Protein AF-A0A6N2VF76-F1 (afdb_monomer_lite)

Radius of gyration: 17.43 Å; chains: 1; bounding box: 47×40×47 Å

pLDDT: mean 82.49, std 12.55, range [51.22, 94.06]

Structure (mmCIF, N/CA/C/O backbone):
data_AF-A0A6N2VF76-F1
#
_entry.id   AF-A0A6N2VF76-F1
#
loop_
_atom_site.group_PDB
_atom_site.id
_atom_site.type_symbol
_atom_site.label_atom_id
_atom_site.label_alt_id
_atom_site.label_comp_id
_atom_site.label_asym_id
_atom_site.label_entity_id
_atom_site.label_seq_id
_atom_site.pdbx_PDB_ins_code
_atom_site.Cartn_x
_atom_site.Cartn_y
_atom_site.Cartn_z
_atom_site.occupancy
_atom_site.B_iso_or_equiv
_atom_site.auth_seq_id
_atom_site.auth_comp_id
_atom_site.auth_asym_id
_atom_site.auth_atom_id
_atom_site.pdbx_PDB_model_num
ATOM 1 N N . MET A 1 1 ? -10.474 1.284 27.159 1.00 51.22 1 MET A N 1
ATOM 2 C CA . MET A 1 1 ? -10.271 1.228 25.692 1.00 51.22 1 MET A CA 1
ATOM 3 C C . MET A 1 1 ? -11.216 2.250 25.051 1.00 51.22 1 MET A C 1
ATOM 5 O O . MET A 1 1 ? -12.399 1.975 24.925 1.00 51.22 1 MET A O 1
ATOM 9 N N . ASN A 1 2 ? -10.751 3.482 24.795 1.00 81.19 2 ASN A N 1
ATOM 10 C CA . ASN A 1 2 ? -11.627 4.624 24.447 1.00 81.19 2 ASN A CA 1
ATOM 11 C C . ASN A 1 2 ? -11.766 4.901 22.942 1.00 81.19 2 ASN A C 1
ATOM 13 O O . ASN A 1 2 ? -12.525 5.788 22.560 1.00 81.19 2 ASN A O 1
ATOM 17 N N . ILE A 1 3 ? -11.072 4.144 22.098 1.00 86.00 3 ILE A N 1
ATOM 18 C CA . ILE A 1 3 ? -10.954 4.405 20.662 1.00 86.00 3 ILE A CA 1
ATOM 19 C C . ILE A 1 3 ? -11.701 3.308 19.895 1.00 86.00 3 ILE A C 1
ATOM 21 O O . ILE A 1 3 ? -11.736 2.161 20.334 1.00 86.00 3 ILE A O 1
ATOM 25 N N . ASN A 1 4 ? -12.334 3.676 18.778 1.00 90.75 4 ASN A N 1
ATOM 26 C CA . ASN A 1 4 ? -13.101 2.789 17.896 1.00 90.75 4 ASN A CA 1
ATOM 27 C C . ASN A 1 4 ? -14.175 1.922 18.599 1.00 90.75 4 ASN A C 1
ATOM 29 O O . ASN A 1 4 ? -14.313 0.726 18.341 1.00 90.75 4 ASN A O 1
ATOM 33 N N . LYS A 1 5 ? -14.987 2.532 19.476 1.00 94.06 5 LYS A N 1
ATOM 34 C CA . LYS A 1 5 ? -16.024 1.839 20.277 1.00 94.06 5 LYS A CA 1
ATOM 35 C C . LYS A 1 5 ? -17.050 1.051 19.447 1.00 94.06 5 LYS A C 1
ATOM 37 O O . LYS A 1 5 ? -17.672 0.133 19.968 1.00 94.06 5 LYS A O 1
ATOM 42 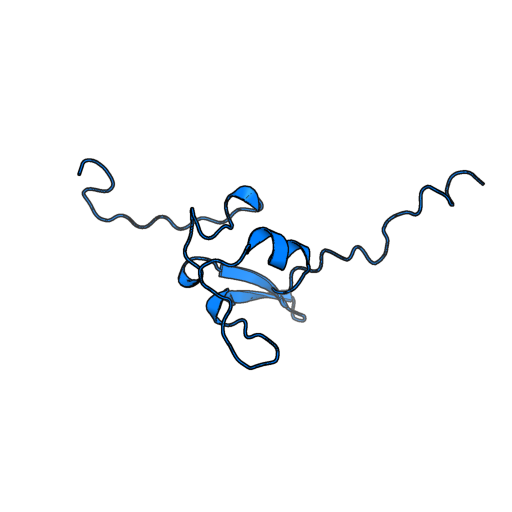N N . LYS A 1 6 ? -17.236 1.419 18.175 1.00 93.88 6 LYS A N 1
ATOM 43 C CA . LYS A 1 6 ? -18.196 0.795 17.251 1.00 93.88 6 LYS A CA 1
ATOM 44 C C . LYS A 1 6 ? -17.545 -0.100 16.188 1.00 93.88 6 LYS A C 1
ATOM 46 O O . LYS A 1 6 ? -18.251 -0.544 15.292 1.00 93.88 6 LYS A O 1
ATOM 51 N N . LYS A 1 7 ? -16.235 -0.371 16.275 1.00 91.38 7 LYS A N 1
ATOM 52 C CA . LYS A 1 7 ? -15.492 -1.189 15.295 1.00 91.38 7 LYS A CA 1
ATOM 53 C C . LYS A 1 7 ? -15.656 -0.702 13.844 1.00 91.38 7 LYS A C 1
ATOM 55 O O . LYS A 1 7 ? -15.790 -1.505 12.927 1.00 91.38 7 LYS A O 1
ATOM 60 N N . ALA A 1 8 ? -15.656 0.613 13.642 1.00 93.44 8 ALA A N 1
ATOM 61 C CA . ALA A 1 8 ? -15.628 1.196 12.310 1.00 93.44 8 ALA A CA 1
ATOM 62 C C . ALA A 1 8 ? -14.355 0.762 11.567 1.00 93.44 8 ALA A C 1
ATOM 64 O O . ALA A 1 8 ? -13.293 0.600 12.180 1.00 93.44 8 ALA A O 1
ATOM 65 N N . GLN A 1 9 ? -14.483 0.589 10.254 1.00 91.69 9 GLN A N 1
ATOM 66 C CA . GLN A 1 9 ? -13.372 0.353 9.340 1.00 91.69 9 GLN A CA 1
ATOM 67 C C . GLN A 1 9 ? -13.060 1.651 8.596 1.00 91.69 9 GLN A C 1
ATOM 69 O O . GLN A 1 9 ? -13.974 2.358 8.174 1.00 91.69 9 GLN A O 1
ATOM 74 N N . LEU A 1 10 ? -11.773 1.959 8.452 1.00 90.00 10 LEU A N 1
ATOM 75 C CA . LEU A 1 10 ? -11.290 3.076 7.651 1.00 90.00 10 LEU A CA 1
ATOM 76 C C . LEU A 1 10 ? -10.604 2.505 6.414 1.00 90.00 10 LEU A C 1
ATOM 78 O O . LEU A 1 10 ? -9.637 1.760 6.536 1.00 90.00 10 LEU A O 1
ATOM 82 N N . ILE A 1 11 ? -11.110 2.872 5.241 1.00 92.88 11 ILE A N 1
ATOM 83 C CA . ILE A 1 11 ? -10.484 2.579 3.955 1.00 92.88 11 ILE A CA 1
ATOM 84 C C . ILE A 1 11 ? -10.142 3.924 3.336 1.00 92.88 11 ILE A C 1
ATOM 86 O O . ILE A 1 11 ? -10.996 4.806 3.249 1.00 92.88 11 ILE A O 1
ATOM 90 N N . PHE A 1 12 ? -8.890 4.089 2.937 1.00 93.62 12 PHE A N 1
ATOM 91 C CA . PHE A 1 12 ? -8.411 5.309 2.313 1.00 93.62 12 PHE A CA 1
ATOM 92 C C . PHE A 1 12 ? -7.337 4.972 1.283 1.00 93.62 12 PHE A C 1
ATOM 94 O O . PHE A 1 12 ? -6.760 3.887 1.290 1.00 93.62 12 PHE A O 1
ATOM 101 N N . THR A 1 13 ? -7.069 5.926 0.403 1.00 93.12 13 THR A N 1
ATOM 102 C CA . THR A 1 13 ? -5.980 5.867 -0.570 1.00 93.12 13 THR A CA 1
ATOM 103 C C . THR A 1 13 ? -5.010 6.998 -0.275 1.00 93.12 13 THR A C 1
ATOM 105 O O . THR A 1 13 ? -5.442 8.108 0.034 1.00 93.12 13 THR A O 1
ATOM 108 N N . SER A 1 14 ? -3.712 6.743 -0.391 1.00 90.38 14 SER A N 1
ATOM 109 C CA . SER A 1 14 ? -2.678 7.754 -0.182 1.00 90.38 14 SER A CA 1
ATOM 110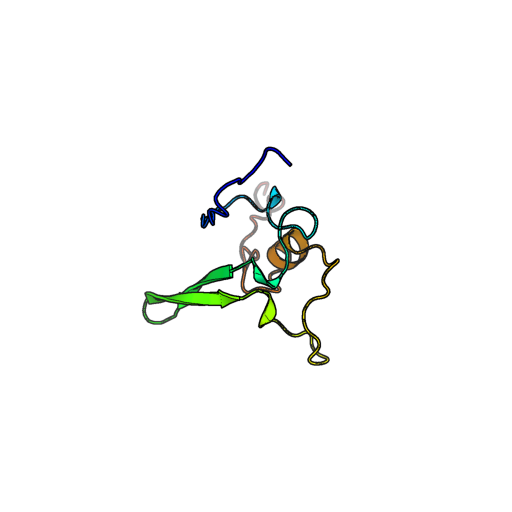 C C . SER A 1 14 ? -1.557 7.596 -1.202 1.00 90.38 14 SER A C 1
ATOM 112 O O . SER A 1 14 ? -1.253 6.484 -1.628 1.00 90.38 14 SER A O 1
ATOM 114 N N . HIS A 1 15 ? -0.939 8.718 -1.567 1.00 88.19 15 HIS A N 1
ATOM 115 C CA . HIS A 1 15 ? 0.329 8.752 -2.298 1.00 88.19 15 HIS A CA 1
ATOM 116 C C . HIS A 1 15 ? 1.540 8.891 -1.358 1.00 88.19 15 HIS A C 1
ATOM 118 O O . HIS A 1 15 ? 2.678 8.853 -1.820 1.00 88.19 15 HIS A O 1
ATOM 124 N N . ASP A 1 16 ? 1.311 9.059 -0.052 1.00 88.62 16 ASP A N 1
ATOM 125 C CA . ASP A 1 16 ? 2.366 9.188 0.949 1.00 88.62 16 ASP A CA 1
ATOM 126 C C . ASP A 1 16 ? 2.873 7.818 1.420 1.00 88.62 16 ASP A C 1
ATOM 128 O O . ASP A 1 16 ? 2.195 7.084 2.149 1.00 88.62 16 ASP A O 1
ATOM 132 N N . LEU A 1 17 ? 4.110 7.509 1.030 1.00 86.06 17 LEU A N 1
ATOM 133 C CA . LEU A 1 17 ? 4.803 6.272 1.377 1.00 86.06 17 LEU A CA 1
ATOM 134 C C . LEU A 1 17 ? 5.218 6.201 2.849 1.00 86.06 17 LEU A C 1
ATOM 136 O O . LEU A 1 17 ? 5.476 5.099 3.329 1.00 86.06 17 LEU A O 1
ATOM 140 N N . SER A 1 18 ? 5.248 7.321 3.584 1.00 86.75 18 SER A N 1
ATOM 141 C CA . SER A 1 18 ? 5.627 7.335 5.006 1.00 86.75 18 SER A CA 1
ATOM 142 C C . SER A 1 18 ? 4.727 6.424 5.848 1.00 86.75 18 SER A C 1
ATOM 144 O O . SER A 1 18 ? 5.173 5.775 6.796 1.00 86.75 18 SER A O 1
ATOM 146 N N . THR A 1 19 ? 3.461 6.316 5.441 1.00 86.19 19 THR A N 1
ATOM 147 C CA . THR A 1 19 ? 2.444 5.487 6.089 1.00 86.19 19 THR A CA 1
ATOM 148 C C . THR A 1 19 ? 2.552 4.007 5.721 1.00 86.19 19 THR A C 1
ATOM 150 O O . THR A 1 19 ? 2.033 3.156 6.438 1.00 86.19 19 THR A O 1
ATOM 153 N N . MET A 1 20 ? 3.260 3.668 4.641 1.00 88.31 20 MET A N 1
ATOM 154 C CA . MET A 1 20 ? 3.378 2.305 4.130 1.00 88.31 20 MET A CA 1
ATOM 155 C C . MET A 1 20 ? 4.535 1.561 4.804 1.00 88.31 20 MET A C 1
ATOM 157 O O . MET A 1 20 ? 5.547 1.217 4.192 1.00 88.31 20 MET A O 1
ATOM 161 N N . ASN A 1 21 ? 4.382 1.300 6.095 1.00 88.88 21 ASN A N 1
ATOM 162 C CA . ASN A 1 21 ? 5.347 0.552 6.889 1.00 88.88 21 ASN A CA 1
ATOM 163 C C . ASN A 1 21 ? 4.632 -0.422 7.839 1.00 88.88 21 ASN A C 1
ATOM 165 O O . ASN A 1 21 ? 3.454 -0.251 8.155 1.00 88.88 21 ASN A O 1
ATOM 169 N N . SER A 1 22 ? 5.361 -1.437 8.304 1.00 88.44 22 SER A N 1
ATOM 170 C CA . SER A 1 22 ? 4.829 -2.514 9.146 1.00 88.44 22 SER A CA 1
ATOM 171 C C . SER A 1 22 ? 4.398 -2.091 10.554 1.00 88.44 22 SER A C 1
ATOM 173 O O . SER A 1 22 ? 3.764 -2.883 11.248 1.00 88.44 22 SER A O 1
ATOM 175 N N . GLU A 1 23 ? 4.776 -0.893 11.007 1.00 89.75 23 GLU A N 1
ATOM 176 C CA . GLU A 1 23 ? 4.403 -0.360 12.325 1.00 89.75 23 GLU A CA 1
ATOM 177 C C . GLU A 1 23 ? 3.010 0.283 12.295 1.00 89.75 23 GLU A C 1
ATOM 179 O O . GLU A 1 23 ? 2.316 0.287 13.310 1.00 89.75 23 GLU A O 1
ATOM 184 N N . VAL A 1 24 ? 2.591 0.790 11.129 1.00 90.00 24 VAL A N 1
ATOM 185 C CA . VAL A 1 24 ? 1.281 1.424 10.925 1.00 90.00 24 VAL A CA 1
ATOM 186 C C . VAL A 1 24 ? 0.273 0.444 10.326 1.00 90.00 24 VAL A C 1
ATOM 188 O O . VAL A 1 24 ? -0.834 0.324 10.850 1.00 90.00 24 VAL A O 1
ATOM 191 N N . PHE A 1 25 ? 0.647 -0.273 9.260 1.00 90.75 25 PHE A N 1
ATOM 192 C CA . PHE A 1 25 ? -0.236 -1.211 8.559 1.00 90.75 25 PHE A CA 1
ATOM 193 C C . PHE A 1 25 ? 0.399 -2.586 8.405 1.00 90.75 25 PHE A C 1
ATOM 195 O O . PHE A 1 25 ? 1.587 -2.739 8.108 1.00 90.75 25 PHE A O 1
ATOM 202 N N . ARG A 1 26 ? -0.423 -3.623 8.545 1.00 90.69 26 ARG A N 1
ATOM 203 C CA . ARG A 1 26 ? -0.012 -4.994 8.245 1.00 90.69 26 ARG A CA 1
ATOM 204 C C . ARG A 1 26 ? 0.032 -5.194 6.730 1.00 90.69 26 ARG A C 1
ATOM 206 O O . ARG A 1 26 ? -0.685 -4.549 5.972 1.00 90.69 26 ARG A O 1
ATOM 213 N N . ARG A 1 27 ? 0.847 -6.146 6.268 1.00 89.25 27 ARG A N 1
ATOM 214 C CA . ARG A 1 27 ? 0.986 -6.444 4.829 1.00 89.25 27 ARG A CA 1
ATOM 215 C C . ARG A 1 27 ? -0.334 -6.828 4.137 1.00 89.25 27 ARG A C 1
ATOM 217 O O . ARG A 1 27 ? -0.469 -6.605 2.945 1.00 89.25 27 ARG A O 1
ATOM 224 N N . ASP A 1 28 ? -1.289 -7.411 4.862 1.00 91.62 28 ASP A N 1
ATOM 225 C CA . ASP A 1 28 ? -2.632 -7.774 4.379 1.00 91.62 28 ASP A CA 1
ATOM 226 C C . ASP A 1 28 ? -3.599 -6.582 4.291 1.00 91.62 28 ASP A C 1
ATOM 228 O O . ASP A 1 28 ? -4.664 -6.693 3.687 1.00 91.62 28 ASP A O 1
ATOM 232 N N . GLU A 1 29 ? -3.224 -5.436 4.857 1.00 92.50 29 GLU A N 1
ATOM 233 C CA . GLU A 1 29 ? -4.008 -4.196 4.838 1.00 92.50 29 GLU A CA 1
ATOM 234 C C . GLU A 1 29 ? -3.557 -3.246 3.718 1.00 92.50 29 GLU A C 1
ATOM 236 O O . GLU A 1 29 ? -4.234 -2.260 3.438 1.00 92.50 29 GLU A O 1
ATOM 241 N N . ILE A 1 30 ? -2.443 -3.556 3.044 1.00 92.25 30 ILE A N 1
ATOM 242 C CA . ILE A 1 30 ? -1.874 -2.740 1.969 1.00 92.25 30 ILE A CA 1
ATOM 243 C C . ILE A 1 30 ? -2.279 -3.309 0.609 1.00 92.25 30 ILE A C 1
ATOM 245 O O . ILE A 1 30 ? -2.044 -4.480 0.289 1.00 92.25 30 ILE A O 1
ATOM 249 N N . TRP A 1 31 ? -2.857 -2.434 -0.207 1.00 93.25 31 TRP A N 1
ATOM 250 C CA . TRP A 1 31 ? -3.316 -2.725 -1.555 1.00 93.25 31 TRP A CA 1
ATOM 251 C C . TRP A 1 31 ? -2.785 -1.677 -2.522 1.00 93.25 31 TRP A C 1
ATOM 253 O O . TRP A 1 31 ? -2.671 -0.498 -2.185 1.00 93.25 31 TRP A O 1
ATOM 263 N N . PHE A 1 32 ? -2.487 -2.118 -3.735 1.00 92.19 32 PHE A N 1
ATOM 264 C CA . PHE A 1 32 ? -1.951 -1.288 -4.799 1.00 92.19 32 PHE A CA 1
ATOM 265 C C . PHE A 1 32 ? -2.905 -1.273 -5.982 1.00 92.19 32 PHE A C 1
ATOM 267 O O . PHE A 1 32 ? -3.595 -2.255 -6.259 1.00 92.19 32 PHE A O 1
ATOM 274 N N . VAL A 1 33 ? -2.910 -0.157 -6.703 1.00 91.25 33 VAL A N 1
ATOM 275 C CA . VAL A 1 33 ? -3.646 -0.020 -7.956 1.00 91.25 33 VAL A CA 1
ATOM 276 C C . VAL A 1 33 ? -2.664 0.356 -9.052 1.00 91.25 33 VAL A C 1
ATOM 278 O O . VAL A 1 33 ? -1.984 1.374 -8.948 1.00 91.25 33 VAL A O 1
ATOM 281 N N . ALA A 1 34 ? -2.620 -0.443 -10.116 1.00 88.56 34 ALA A N 1
ATOM 282 C CA . ALA A 1 34 ? -1.839 -0.150 -11.313 1.00 88.56 34 ALA A CA 1
ATOM 283 C C . ALA A 1 34 ? -2.739 -0.038 -12.543 1.00 88.56 34 ALA A C 1
ATOM 285 O O . ALA A 1 34 ? -3.774 -0.699 -12.655 1.00 88.56 34 ALA A O 1
ATOM 286 N N . LYS A 1 35 ? -2.325 0.798 -13.496 1.00 86.69 35 LYS A N 1
ATOM 287 C CA . LYS A 1 35 ? -2.971 0.892 -14.805 1.00 86.69 35 LYS A CA 1
ATOM 288 C C . LYS A 1 35 ? -2.503 -0.271 -15.681 1.00 86.69 35 LYS A C 1
ATOM 290 O O . LYS A 1 35 ? -1.316 -0.393 -15.965 1.00 86.69 35 LYS A O 1
ATOM 295 N N . GLY A 1 36 ? -3.440 -1.100 -16.122 1.00 84.50 36 GLY A N 1
ATOM 296 C CA . GLY A 1 36 ? -3.209 -2.172 -17.080 1.00 84.50 36 GLY A CA 1
ATOM 297 C C . GLY A 1 36 ? -3.147 -1.676 -18.527 1.00 84.50 36 GLY A C 1
ATOM 298 O O . GLY A 1 36 ? -3.533 -0.550 -18.855 1.00 84.50 36 GLY A O 1
ATOM 299 N N . ASN A 1 37 ? -2.698 -2.556 -19.424 1.00 86.00 37 ASN A N 1
ATOM 300 C CA . ASN A 1 37 ? -2.497 -2.242 -20.845 1.00 86.00 37 ASN A CA 1
ATOM 301 C C . ASN A 1 37 ? -3.790 -1.836 -21.572 1.00 86.00 37 ASN A C 1
ATOM 303 O O . ASN A 1 37 ? -3.752 -1.024 -22.491 1.00 86.00 37 ASN A O 1
ATOM 307 N N . ALA A 1 38 ? -4.942 -2.354 -21.136 1.00 91.50 38 ALA A N 1
ATOM 308 C CA . ALA A 1 38 ? -6.255 -2.017 -21.688 1.00 91.50 38 ALA A CA 1
ATOM 309 C C . ALA A 1 38 ? -6.873 -0.754 -21.054 1.00 91.50 38 ALA A C 1
ATOM 311 O O . ALA A 1 38 ? -8.078 -0.543 -21.145 1.00 91.50 38 ALA A O 1
ATOM 312 N N . GLN A 1 39 ? -6.065 0.072 -20.380 1.00 88.00 39 GLN A N 1
ATOM 313 C CA . GLN A 1 39 ? -6.505 1.239 -19.602 1.00 88.00 39 GLN A CA 1
ATOM 314 C C . GLN A 1 39 ? -7.454 0.917 -18.436 1.00 88.00 39 GLN A C 1
ATOM 316 O O . GLN A 1 39 ? -8.079 1.817 -17.882 1.00 88.00 39 GLN A O 1
ATOM 321 N N . ASN A 1 40 ? -7.536 -0.346 -18.028 1.00 90.31 40 ASN A N 1
ATOM 322 C CA . ASN A 1 40 ? -8.240 -0.755 -16.823 1.00 90.31 40 ASN A CA 1
ATOM 323 C C . ASN A 1 40 ? -7.354 -0.570 -15.587 1.00 90.31 40 ASN A C 1
ATOM 325 O O . ASN A 1 40 ? -6.134 -0.692 -15.661 1.00 90.31 40 ASN A O 1
ATOM 329 N N . SER A 1 41 ? -7.967 -0.319 -14.435 1.00 90.19 41 SER A N 1
ATOM 330 C CA . SER A 1 41 ? -7.269 -0.366 -13.151 1.00 90.19 41 SER A CA 1
ATOM 331 C C . SER A 1 41 ? -7.243 -1.800 -12.639 1.00 90.19 41 SER A C 1
ATOM 333 O O . SER A 1 41 ? -8.272 -2.475 -12.632 1.00 90.19 41 SER A O 1
ATOM 335 N N . GLN A 1 42 ? -6.078 -2.260 -12.201 1.00 89.88 42 GLN A N 1
ATOM 336 C CA . GLN A 1 42 ? -5.906 -3.549 -11.545 1.00 89.88 42 GLN A CA 1
ATOM 337 C C . GLN A 1 42 ? -5.549 -3.312 -10.088 1.00 89.88 42 GLN A C 1
ATOM 339 O O . GLN A 1 42 ? -4.560 -2.646 -9.787 1.00 89.88 42 GLN A O 1
ATOM 344 N N . LEU A 1 43 ? -6.390 -3.839 -9.206 1.00 92.25 43 LEU A N 1
ATOM 345 C CA . LEU A 1 43 ? -6.187 -3.840 -7.768 1.00 92.25 43 LEU A CA 1
ATOM 346 C C . LEU A 1 43 ? -5.503 -5.159 -7.388 1.00 92.25 43 LEU A C 1
ATOM 348 O O . LEU A 1 43 ? -5.993 -6.222 -7.764 1.00 92.25 43 LEU A O 1
ATOM 352 N N . TYR A 1 44 ? -4.396 -5.085 -6.658 1.00 91.88 44 TYR A N 1
ATOM 353 C CA . TYR A 1 44 ? -3.633 -6.251 -6.211 1.00 91.88 44 TYR A CA 1
ATOM 354 C C . TYR A 1 44 ? -3.080 -6.021 -4.805 1.00 91.88 44 TYR A C 1
ATOM 356 O O . TYR A 1 44 ? -2.906 -4.877 -4.367 1.00 91.88 44 TYR A O 1
ATOM 364 N N . SER A 1 45 ? -2.834 -7.101 -4.068 1.00 92.50 45 SER A N 1
ATOM 365 C CA . SER A 1 45 ? -2.440 -7.004 -2.660 1.00 92.50 45 SER A CA 1
ATOM 366 C C . SER A 1 45 ? -0.941 -7.193 -2.463 1.00 92.50 45 SER A C 1
ATOM 368 O O . SER A 1 45 ? -0.294 -7.975 -3.160 1.00 92.50 45 SER A O 1
ATOM 370 N N . LEU A 1 46 ? -0.380 -6.541 -1.440 1.00 90.50 46 LEU A N 1
ATOM 371 C CA . LEU A 1 46 ? 1.015 -6.756 -1.056 1.00 90.50 46 LEU A CA 1
ATOM 372 C C . LEU A 1 46 ? 1.284 -8.232 -0.690 1.00 90.50 46 LEU A C 1
ATOM 374 O O . LEU A 1 46 ? 2.379 -8.739 -0.929 1.00 90.50 46 LEU A O 1
ATOM 378 N N . VAL A 1 47 ? 0.293 -8.960 -0.158 1.00 90.38 47 VAL A N 1
ATOM 379 C CA . VAL A 1 47 ? 0.471 -10.378 0.225 1.00 90.38 47 VAL A CA 1
ATOM 380 C C . VAL A 1 47 ? 0.647 -11.327 -0.957 1.00 90.38 47 VAL A C 1
ATOM 382 O O . VAL A 1 47 ? 1.152 -12.436 -0.767 1.00 90.38 47 VAL A O 1
ATOM 385 N N . GLU A 1 48 ? 0.236 -10.908 -2.152 1.00 88.62 48 GLU A N 1
ATOM 386 C CA . GLU A 1 48 ? 0.349 -11.703 -3.376 1.00 88.62 48 GLU A CA 1
ATOM 387 C C . GLU A 1 48 ? 1.790 -11.717 -3.902 1.00 88.62 48 GLU A C 1
ATOM 389 O O . GLU A 1 48 ? 2.170 -12.637 -4.629 1.00 88.62 48 GLU A O 1
ATOM 394 N N . PHE A 1 49 ? 2.627 -10.763 -3.473 1.00 87.56 49 PHE A N 1
ATOM 395 C CA . PHE A 1 49 ? 4.041 -10.734 -3.826 1.00 87.56 49 PHE A CA 1
ATOM 396 C C . PHE A 1 49 ? 4.818 -11.846 -3.132 1.00 87.56 49 PHE A C 1
ATOM 398 O O . PHE A 1 49 ? 4.846 -11.971 -1.900 1.00 87.56 49 PHE A O 1
ATOM 405 N N . LYS A 1 50 ? 5.512 -12.622 -3.960 1.00 85.25 50 LYS A N 1
ATOM 406 C CA . LYS A 1 50 ? 6.425 -13.681 -3.550 1.00 85.25 50 LYS A CA 1
ATOM 407 C C . LYS A 1 50 ? 7.831 -13.343 -4.020 1.00 85.25 50 LYS A C 1
ATOM 409 O O . LYS A 1 50 ? 8.013 -12.805 -5.109 1.00 85.25 50 LYS A O 1
ATOM 414 N N . ASN A 1 51 ? 8.820 -13.648 -3.191 1.00 81.06 51 ASN A N 1
ATOM 415 C CA . ASN A 1 51 ? 10.218 -13.572 -3.592 1.00 81.06 51 ASN A CA 1
ATOM 416 C C . ASN A 1 51 ? 10.564 -14.708 -4.578 1.00 81.06 51 ASN A C 1
ATOM 418 O O . ASN A 1 51 ? 9.749 -15.591 -4.846 1.00 81.06 51 ASN A O 1
ATOM 422 N N . GLU A 1 52 ? 11.798 -14.721 -5.083 1.00 78.62 52 GLU A N 1
ATOM 423 C CA . GLU A 1 52 ? 12.303 -15.752 -6.010 1.00 78.62 52 GLU A CA 1
ATOM 424 C C . GLU A 1 52 ? 12.211 -17.183 -5.450 1.00 78.62 52 GLU A C 1
ATOM 426 O O . GLU A 1 52 ? 12.179 -18.150 -6.205 1.00 78.62 52 GLU A O 1
ATOM 431 N N . LYS A 1 53 ? 12.130 -17.326 -4.122 1.00 80.12 53 LYS A N 1
ATOM 432 C CA . LYS A 1 53 ? 11.971 -18.605 -3.418 1.00 80.12 53 LYS A CA 1
ATOM 433 C C . LYS A 1 53 ? 10.502 -18.988 -3.191 1.00 80.12 53 LYS A C 1
ATOM 435 O O . LYS A 1 53 ? 10.228 -20.002 -2.557 1.00 80.12 53 LYS A O 1
ATOM 440 N N . GLY A 1 54 ? 9.551 -18.194 -3.687 1.00 81.00 54 GLY A N 1
ATOM 441 C CA . GLY A 1 54 ? 8.114 -18.411 -3.511 1.00 81.00 54 GLY A CA 1
ATOM 442 C C . GLY A 1 54 ? 7.567 -17.986 -2.143 1.00 81.00 54 GLY A C 1
ATOM 443 O O . GLY A 1 54 ? 6.394 -18.229 -1.851 1.00 81.00 54 GLY A O 1
ATOM 444 N N . GLU A 1 55 ? 8.379 -17.345 -1.304 1.00 82.75 55 GLU A N 1
ATOM 445 C CA . GLU A 1 55 ? 7.999 -16.909 0.037 1.00 82.75 55 GLU A CA 1
ATOM 446 C C . GLU A 1 55 ? 7.351 -15.522 -0.020 1.00 82.75 55 GLU A C 1
ATOM 448 O O . GLU A 1 55 ? 7.840 -14.613 -0.694 1.00 82.75 55 GLU A O 1
ATOM 453 N N . SER A 1 56 ? 6.259 -15.331 0.718 1.00 84.94 56 SER A N 1
ATOM 454 C CA . SER A 1 56 ? 5.616 -14.020 0.837 1.00 84.94 56 SER A CA 1
ATOM 455 C C . SER A 1 56 ? 6.517 -13.001 1.538 1.00 84.94 56 SER A C 1
ATOM 457 O O . SER A 1 56 ? 7.289 -13.348 2.435 1.00 84.94 56 SER A O 1
ATOM 459 N N . VAL A 1 57 ? 6.332 -11.720 1.214 1.00 86.19 57 VAL A N 1
ATOM 460 C CA . VAL A 1 57 ? 7.019 -10.594 1.872 1.00 86.19 57 VAL A CA 1
ATOM 461 C C . VAL A 1 57 ? 6.923 -10.700 3.394 1.00 86.19 57 VAL A C 1
ATOM 463 O O . VAL A 1 57 ? 5.826 -10.813 3.945 1.00 86.19 57 VAL A O 1
ATOM 466 N N . ARG A 1 58 ? 8.057 -10.664 4.099 1.00 86.25 58 ARG A N 1
ATOM 467 C CA . ARG A 1 58 ? 8.071 -10.790 5.564 1.00 86.25 58 ARG A CA 1
ATOM 468 C C . ARG A 1 58 ? 7.263 -9.675 6.236 1.00 86.25 58 ARG A C 1
ATOM 470 O O . ARG A 1 58 ? 7.161 -8.568 5.721 1.00 86.25 58 ARG A O 1
ATOM 477 N N . LYS A 1 59 ? 6.715 -9.961 7.419 1.00 85.25 59 LYS A N 1
ATOM 478 C CA . LYS A 1 59 ? 5.882 -9.006 8.174 1.00 85.25 59 LYS A CA 1
ATOM 479 C C . LYS A 1 59 ? 6.653 -7.772 8.658 1.00 85.25 59 LYS A C 1
ATOM 481 O O . LYS A 1 59 ? 6.041 -6.736 8.854 1.00 85.25 59 LYS A O 1
ATOM 486 N N . ASP A 1 60 ? 7.961 -7.903 8.850 1.00 85.19 60 ASP A N 1
ATOM 487 C CA . ASP A 1 60 ? 8.899 -6.882 9.337 1.00 85.19 60 ASP A CA 1
ATOM 488 C C . ASP A 1 60 ? 9.654 -6.168 8.199 1.00 85.19 60 ASP A C 1
ATOM 490 O O . ASP A 1 60 ? 10.633 -5.456 8.430 1.00 85.19 60 ASP A O 1
ATOM 494 N N . ALA A 1 61 ? 9.262 -6.413 6.948 1.00 86.56 61 ALA A N 1
ATOM 495 C CA . ALA A 1 61 ? 9.910 -5.803 5.803 1.00 86.56 61 ALA A CA 1
ATOM 496 C C . ALA A 1 61 ? 9.637 -4.290 5.737 1.00 86.56 61 ALA A C 1
ATOM 498 O O . ALA A 1 61 ? 8.563 -3.805 6.084 1.00 86.56 61 ALA A O 1
ATOM 499 N N . LYS A 1 62 ? 10.614 -3.541 5.217 1.00 89.75 6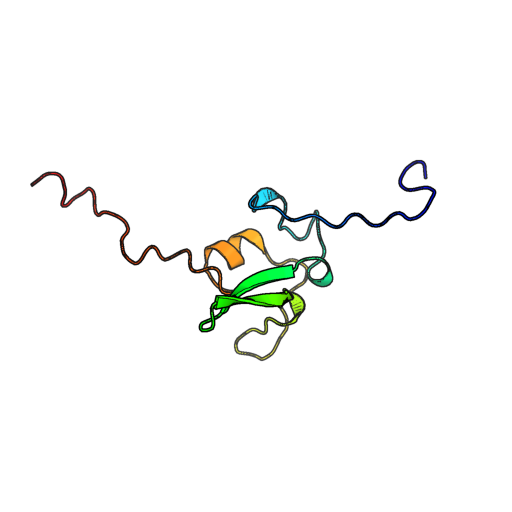2 LYS A N 1
ATOM 500 C CA . LYS A 1 62 ? 10.473 -2.113 4.902 1.00 89.75 62 LYS A CA 1
ATOM 501 C C . LYS A 1 62 ? 9.692 -1.948 3.593 1.00 89.75 62 LYS A C 1
ATOM 503 O O . LYS A 1 62 ? 10.288 -1.967 2.515 1.00 89.75 62 LYS A O 1
ATOM 508 N N . PHE A 1 63 ? 8.358 -1.931 3.681 1.00 90.31 63 PHE A N 1
ATOM 509 C CA . PHE A 1 63 ? 7.469 -1.937 2.513 1.00 90.31 63 PHE A CA 1
ATOM 510 C C . PHE A 1 63 ? 7.668 -0.702 1.624 1.00 90.31 63 PHE A C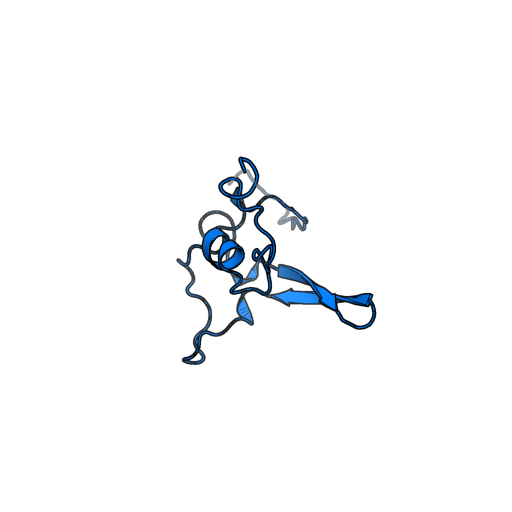 1
ATOM 512 O O . PHE A 1 63 ? 7.827 -0.856 0.417 1.00 90.31 63 PHE A O 1
ATOM 519 N N . ASP A 1 64 ? 7.733 0.486 2.218 1.00 89.75 64 ASP A N 1
ATOM 520 C CA . ASP A 1 64 ? 8.130 1.759 1.606 1.00 89.75 64 ASP A CA 1
ATOM 521 C C . ASP A 1 64 ? 9.385 1.650 0.730 1.00 89.75 64 ASP A C 1
ATOM 523 O O . ASP A 1 64 ? 9.353 1.972 -0.459 1.00 89.75 64 ASP A O 1
ATOM 527 N N . LYS A 1 65 ? 10.477 1.118 1.284 1.00 88.38 65 LYS A N 1
ATOM 528 C CA . LYS A 1 65 ? 11.738 0.943 0.562 1.00 88.38 65 LYS A CA 1
ATOM 529 C C . LYS A 1 65 ? 11.585 -0.046 -0.587 1.00 88.38 65 LYS A C 1
ATOM 531 O O . LYS A 1 65 ? 12.059 0.219 -1.682 1.00 88.38 65 LYS A O 1
ATOM 536 N N . GLN A 1 66 ? 10.915 -1.174 -0.363 1.00 88.12 66 GLN A N 1
ATOM 537 C CA . GLN A 1 66 ? 10.717 -2.184 -1.408 1.00 88.12 66 GLN A CA 1
ATOM 538 C C . GLN A 1 66 ? 9.832 -1.678 -2.552 1.00 88.12 66 GLN A C 1
ATOM 540 O O . GLN A 1 66 ? 10.072 -2.017 -3.709 1.00 88.12 66 GLN A O 1
ATOM 545 N N . TYR A 1 67 ? 8.858 -0.824 -2.249 1.00 87.69 67 TYR A N 1
ATOM 546 C CA . TYR A 1 67 ? 8.088 -0.108 -3.258 1.00 87.69 67 TYR A CA 1
ATOM 547 C C . TYR A 1 67 ? 8.973 0.873 -4.037 1.00 87.69 67 TYR A C 1
ATOM 549 O O . TYR A 1 67 ? 8.960 0.855 -5.259 1.00 87.69 67 TYR A O 1
ATOM 557 N N . LEU A 1 68 ? 9.821 1.658 -3.365 1.00 85.56 68 LEU A N 1
ATOM 558 C CA . LEU A 1 68 ? 10.798 2.544 -4.021 1.00 85.56 68 LEU A CA 1
ATOM 559 C C . LEU A 1 68 ? 11.927 1.813 -4.767 1.00 85.56 68 LEU A C 1
ATOM 561 O O . LEU A 1 68 ? 12.623 2.425 -5.566 1.00 85.56 68 LEU A O 1
ATOM 565 N N . GLU A 1 69 ? 12.130 0.523 -4.525 1.00 84.50 69 GLU A N 1
ATOM 566 C CA . GLU A 1 69 ? 13.004 -0.349 -5.329 1.00 84.50 69 GLU A CA 1
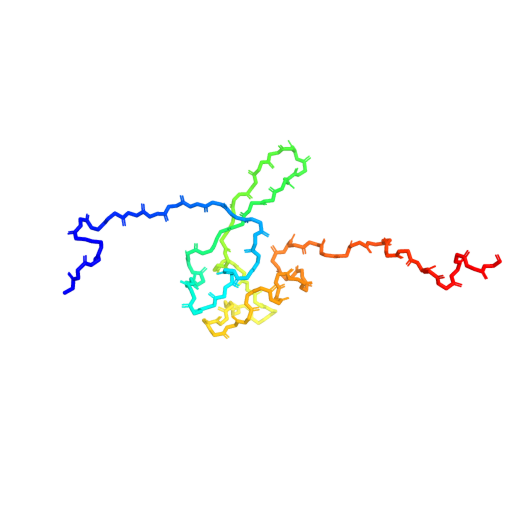ATOM 567 C C . GLU A 1 69 ? 12.260 -0.980 -6.514 1.00 84.50 69 GLU A C 1
ATOM 569 O O . GLU A 1 69 ? 12.853 -1.663 -7.344 1.00 84.50 69 GLU A O 1
ATOM 574 N N . GLY A 1 70 ? 10.947 -0.781 -6.568 1.00 82.81 70 GLY A N 1
ATOM 575 C CA . GLY A 1 70 ? 10.058 -1.275 -7.599 1.00 82.81 70 GLY A CA 1
ATOM 576 C C . GLY A 1 70 ? 9.612 -2.728 -7.482 1.00 82.81 70 GLY A C 1
ATOM 577 O O . GLY A 1 70 ? 9.003 -3.282 -8.397 1.00 82.81 70 GLY A O 1
ATOM 578 N N . LYS A 1 71 ? 9.831 -3.356 -6.323 1.00 84.69 71 LYS A N 1
ATOM 579 C CA . LYS A 1 71 ? 9.465 -4.764 -6.084 1.00 84.69 71 LYS A CA 1
ATOM 580 C C . LYS A 1 71 ? 7.966 -5.038 -6.172 1.00 84.69 71 LYS A C 1
ATOM 582 O O . LYS A 1 71 ? 7.579 -6.179 -6.399 1.00 84.69 71 LYS A O 1
ATOM 587 N N . TYR A 1 72 ? 7.135 -4.011 -5.993 1.00 86.00 72 TYR A N 1
ATOM 588 C CA . TYR A 1 72 ? 5.674 -4.134 -6.006 1.00 86.00 72 TYR A CA 1
ATOM 589 C C . TYR A 1 72 ? 5.020 -3.593 -7.281 1.00 86.00 72 TYR A C 1
ATOM 591 O O . TYR A 1 72 ? 3.844 -3.227 -7.270 1.00 86.00 72 TYR A O 1
ATOM 599 N N . GLY A 1 73 ? 5.780 -3.483 -8.373 1.00 77.88 73 GLY A N 1
ATOM 600 C CA . GLY A 1 73 ? 5.287 -2.892 -9.620 1.00 77.88 73 GLY A CA 1
ATOM 601 C C . GLY A 1 73 ? 5.192 -1.365 -9.586 1.00 77.88 73 GLY A C 1
ATOM 602 O O . GLY A 1 73 ? 4.742 -0.755 -10.552 1.00 77.88 73 GLY A O 1
ATOM 603 N N . ALA A 1 74 ? 5.659 -0.735 -8.506 1.00 67.06 74 ALA A N 1
ATOM 604 C CA . ALA A 1 74 ? 6.164 0.621 -8.607 1.00 67.06 74 ALA A CA 1
ATOM 605 C C . ALA A 1 74 ? 7.345 0.581 -9.575 1.00 67.06 74 ALA A C 1
ATOM 607 O O . ALA A 1 74 ? 8.227 -0.248 -9.426 1.00 67.06 74 ALA A O 1
ATOM 608 N N . ASP A 1 75 ? 7.371 1.425 -10.588 1.00 64.25 75 ASP A N 1
ATOM 609 C CA . ASP A 1 75 ? 8.586 1.619 -11.367 1.00 64.25 75 ASP A CA 1
ATOM 610 C C . ASP A 1 75 ? 9.127 3.007 -11.017 1.00 64.25 75 ASP A C 1
ATOM 612 O O . ASP A 1 75 ? 8.694 4.006 -11.594 1.00 64.25 75 ASP A O 1
ATOM 616 N N . PRO A 1 76 ? 10.017 3.113 -10.017 1.00 55.97 76 PRO A N 1
ATOM 617 C CA . PRO A 1 76 ? 10.695 4.361 -9.713 1.00 55.97 76 PRO A CA 1
ATOM 618 C C . PRO A 1 76 ? 11.807 4.648 -10.726 1.00 55.97 76 PRO A C 1
ATOM 620 O O . PRO A 1 76 ? 12.375 5.744 -10.692 1.00 55.97 76 PRO A O 1
ATOM 623 N N . TYR A 1 77 ? 12.099 3.731 -11.664 1.00 53.12 77 TYR A N 1
ATOM 624 C CA . TYR A 1 77 ? 12.960 4.036 -12.794 1.00 53.12 77 TYR A CA 1
ATOM 625 C C . TYR A 1 77 ? 12.203 4.920 -13.785 1.00 53.12 77 TYR A C 1
ATOM 627 O O . TYR A 1 77 ? 11.751 4.534 -14.862 1.00 53.12 77 TYR A O 1
ATOM 635 N N . LEU A 1 78 ? 12.255 6.211 -13.472 1.00 54.41 78 LEU A N 1
ATOM 636 C 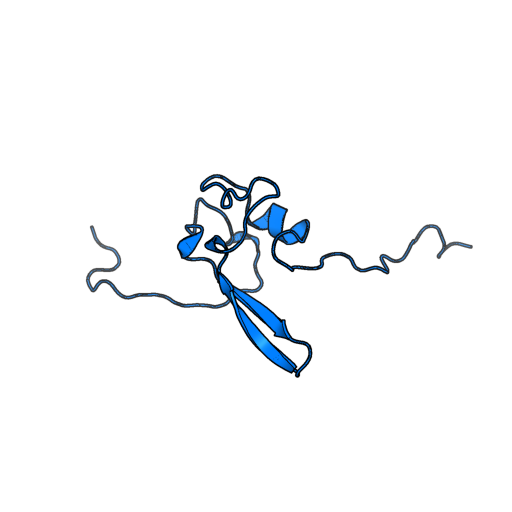CA . LEU A 1 78 ? 12.714 7.212 -14.421 1.00 54.41 78 LEU A CA 1
ATOM 637 C C . LEU A 1 78 ? 13.892 6.633 -15.231 1.00 54.41 78 LEU A C 1
ATOM 639 O O . LEU A 1 78 ? 15.053 6.903 -14.941 1.00 54.41 78 LEU A O 1
ATOM 643 N N . ARG A 1 79 ? 13.623 5.901 -16.321 1.00 51.41 79 ARG A N 1
ATOM 644 C CA . ARG A 1 79 ? 14.615 5.566 -17.368 1.00 51.41 79 ARG A CA 1
ATOM 645 C C . ARG A 1 79 ? 15.319 6.817 -17.950 1.00 51.41 79 ARG A C 1
ATOM 647 O O . ARG A 1 79 ? 16.193 6.691 -18.797 1.00 51.41 79 ARG A O 1
ATOM 654 N N . ARG A 1 80 ? 14.937 8.020 -17.501 1.00 51.50 80 ARG A N 1
ATOM 655 C CA . ARG A 1 80 ? 15.564 9.329 -17.708 1.00 51.50 80 ARG A CA 1
ATOM 656 C C . ARG A 1 80 ? 15.654 10.075 -16.371 1.00 51.50 80 ARG A C 1
ATOM 658 O O . ARG A 1 80 ? 14.842 10.960 -16.109 1.00 51.50 80 ARG A O 1
ATOM 665 N N . ILE A 1 81 ? 16.617 9.750 -15.520 1.00 55.38 81 ILE A N 1
ATOM 666 C CA . ILE A 1 81 ? 17.136 10.792 -14.629 1.00 55.38 81 ILE A CA 1
ATOM 667 C C . ILE A 1 81 ? 18.048 11.659 -15.497 1.00 55.38 81 ILE A C 1
ATOM 669 O O . ILE A 1 81 ? 18.905 11.138 -16.209 1.00 55.38 81 ILE A O 1
ATOM 673 N N . ILE A 1 82 ? 17.790 12.968 -15.509 1.00 62.19 82 ILE A N 1
ATOM 674 C CA . ILE A 1 82 ? 18.630 13.942 -16.206 1.00 62.19 82 ILE A CA 1
ATOM 675 C C . ILE A 1 82 ? 20.018 13.875 -15.573 1.00 62.19 82 ILE A C 1
ATOM 677 O O . ILE A 1 82 ? 20.184 14.120 -14.379 1.00 62.19 82 ILE A O 1
ATOM 681 N N . ASP A 1 83 ? 21.003 13.528 -16.389 1.00 61.28 83 ASP A N 1
ATOM 682 C CA . ASP A 1 83 ? 22.408 13.634 -16.036 1.00 61.28 83 ASP A CA 1
ATOM 683 C C . ASP A 1 83 ? 22.801 15.114 -16.078 1.00 61.28 83 ASP A C 1
ATOM 685 O O . ASP A 1 83 ? 23.144 15.648 -17.132 1.00 61.28 83 ASP A O 1
ATOM 689 N N . TRP A 1 84 ? 22.719 15.796 -14.935 1.00 63.00 84 TRP A N 1
ATOM 690 C CA . TRP A 1 84 ? 23.116 17.201 -14.804 1.00 63.00 84 TRP A CA 1
ATOM 691 C C . TRP A 1 84 ? 24.617 17.436 -15.049 1.00 63.00 84 TRP A C 1
ATOM 693 O O . TRP A 1 84 ? 25.021 18.575 -15.263 1.00 63.00 84 TRP A O 1
ATOM 703 N N . GLY A 1 85 ? 25.438 16.380 -15.103 1.00 64.00 85 GLY A N 1
ATOM 704 C CA . GLY A 1 85 ? 26.827 16.452 -15.560 1.00 64.00 85 GLY A CA 1
ATOM 705 C C . GLY A 1 85 ? 26.961 16.611 -17.079 1.00 64.00 85 GLY A C 1
ATOM 706 O O . GLY A 1 85 ? 27.974 17.124 -17.543 1.00 64.00 85 GLY A O 1
ATOM 707 N N . LYS A 1 86 ? 25.931 16.245 -17.855 1.00 59.16 86 LYS A N 1
ATOM 708 C CA . LYS A 1 86 ? 25.846 16.481 -19.312 1.00 59.16 86 LYS A CA 1
ATOM 709 C C . LYS A 1 86 ? 25.158 17.792 -19.692 1.00 59.16 86 LYS A C 1
ATOM 711 O O . LYS A 1 86 ? 25.121 18.129 -20.870 1.00 59.16 86 LYS A O 1
ATOM 716 N N . VAL A 1 87 ? 24.591 18.508 -18.720 1.00 60.47 87 VAL A N 1
ATOM 717 C CA . VAL A 1 87 ? 23.882 19.782 -18.942 1.00 60.47 87 VAL A CA 1
ATOM 718 C C . VAL A 1 87 ? 24.844 20.978 -18.903 1.00 60.47 87 VAL A C 1
ATOM 720 O O . VAL A 1 87 ? 24.514 22.027 -19.440 1.00 60.47 87 VAL A O 1
ATOM 723 N N . ASN A 1 88 ? 26.052 20.802 -18.356 1.00 56.88 88 ASN A N 1
ATOM 724 C CA . ASN A 1 88 ? 27.107 21.822 -18.339 1.00 56.88 88 ASN A CA 1
ATOM 725 C C . ASN A 1 88 ? 28.245 21.512 -19.336 1.00 56.88 88 ASN A C 1
ATOM 727 O O . ASN A 1 88 ? 29.418 21.631 -18.981 1.00 56.88 88 ASN A O 1
ATOM 731 N N . ALA A 1 89 ? 27.894 21.076 -20.551 1.00 54.62 89 ALA A N 1
ATOM 732 C CA . ALA A 1 89 ? 28.777 21.225 -21.711 1.00 54.62 89 ALA A CA 1
ATOM 733 C C . ALA A 1 89 ? 28.810 22.692 -22.163 1.00 54.62 89 ALA A C 1
ATOM 735 O O . ALA A 1 89 ? 27.747 23.348 -22.068 1.00 54.62 89 ALA A O 1
#

Sequence (89 aa):
MNINKKKAQLIFTSHDLSTMNSEVFRRDEIWFVAKGNAQNSQLYSLVEFKNEKGESVRKDAKFDKQYLEGKYGADPYLRRIIDWGKVNA

Secondary structure (DSSP, 8-state):
--S-TT--------S-GGG-STTTS-TTT-EEEEE-TTS-EEEEEGGG-B-TTSPBPPTTS-HHHHHHTTTTS-----S----TTSS--

Foldseek 3Di:
DPPCPPVDDDDDDDPDLVCVALVNDWQQNDWDWDQDPVRDIDIDGQQVQADPVRHRDDSHDGRSVCVCVCSPVNDVPPVDDDPVVVVVD